Protein AF-J9GN64-F1 (afdb_monomer)

Sequence (47 aa):
MTDHTGIVQKCENSTVYTVEGNSGDTCRTKTYPVGSSVIYGYGIPAY

Structure (mmCIF, N/CA/C/O backbone):
data_AF-J9GN64-F1
#
_entry.id   AF-J9GN64-F1
#
loop_
_atom_site.group_PDB
_atom_site.id
_atom_site.type_symbol
_atom_site.label_atom_id
_atom_site.label_alt_id
_atom_site.label_comp_id
_atom_site.label_asym_id
_atom_site.label_entity_id
_atom_site.label_seq_id
_atom_site.pdbx_PDB_ins_code
_atom_site.Cartn_x
_atom_site.Cartn_y
_atom_site.Cartn_z
_atom_site.occupancy
_atom_site.B_iso_or_equiv
_atom_site.auth_seq_id
_atom_site.auth_comp_id
_atom_site.auth_asym_id
_atom_site.auth_atom_id
_atom_site.pdbx_PDB_model_num
ATOM 1 N N . MET A 1 1 ? -5.933 1.949 -16.566 1.00 64.88 1 MET A N 1
ATOM 2 C CA . MET A 1 1 ? -5.296 0.624 -16.399 1.00 64.88 1 MET A CA 1
ATOM 3 C C . MET A 1 1 ? -4.155 0.828 -15.422 1.00 64.88 1 MET A C 1
ATOM 5 O O . MET A 1 1 ? -3.453 1.816 -15.586 1.00 64.88 1 MET A O 1
ATOM 9 N N . THR A 1 2 ? -4.051 0.008 -14.380 1.00 84.25 2 THR A N 1
ATOM 10 C CA . THR A 1 2 ? -2.994 0.113 -13.360 1.00 84.25 2 THR A CA 1
ATOM 11 C C . THR A 1 2 ? -2.024 -1.049 -13.536 1.00 84.25 2 THR A C 1
ATOM 13 O O . THR A 1 2 ? -2.462 -2.169 -13.791 1.00 84.25 2 THR A O 1
ATOM 16 N N . ASP A 1 3 ? -0.731 -0.775 -13.436 1.00 91.06 3 ASP A N 1
ATOM 17 C CA . ASP A 1 3 ? 0.378 -1.738 -13.459 1.00 91.06 3 ASP A CA 1
ATOM 18 C C . ASP A 1 3 ? 1.050 -1.875 -12.083 1.00 91.06 3 ASP A C 1
ATOM 20 O O . ASP A 1 3 ? 1.949 -2.694 -11.894 1.00 91.06 3 ASP A O 1
ATOM 24 N N . HIS A 1 4 ? 0.592 -1.084 -11.112 1.00 92.69 4 HIS A N 1
ATOM 25 C CA . HIS A 1 4 ? 1.177 -0.991 -9.788 1.00 92.69 4 HIS A CA 1
ATOM 26 C C . HIS A 1 4 ? 0.349 -1.739 -8.746 1.00 92.69 4 HIS A C 1
ATOM 28 O O . HIS A 1 4 ? -0.884 -1.691 -8.751 1.00 92.69 4 HIS A O 1
ATOM 34 N N . THR A 1 5 ? 1.043 -2.396 -7.820 1.00 94.62 5 THR A N 1
ATOM 35 C CA . THR A 1 5 ? 0.457 -3.039 -6.643 1.00 94.62 5 THR A CA 1
ATOM 36 C C . THR A 1 5 ? 1.386 -2.876 -5.443 1.00 94.62 5 THR A C 1
ATOM 38 O O . THR A 1 5 ? 2.604 -2.759 -5.589 1.00 94.62 5 THR A O 1
ATOM 41 N N . GLY A 1 6 ? 0.812 -2.893 -4.244 1.00 95.50 6 GLY A N 1
ATOM 42 C CA . GLY A 1 6 ? 1.529 -2.764 -2.979 1.00 95.50 6 GLY A CA 1
ATOM 43 C C . GLY A 1 6 ? 0.985 -3.722 -1.927 1.00 95.50 6 GLY A C 1
ATOM 44 O O . GLY A 1 6 ? -0.110 -4.268 -2.071 1.00 95.50 6 GLY A O 1
ATOM 45 N N . ILE A 1 7 ? 1.748 -3.921 -0.853 1.00 97.12 7 ILE A N 1
ATOM 46 C CA . ILE A 1 7 ? 1.306 -4.711 0.301 1.00 97.12 7 ILE A CA 1
ATOM 47 C C . ILE A 1 7 ? 0.782 -3.751 1.362 1.00 97.12 7 ILE A C 1
ATOM 49 O O . ILE A 1 7 ? 1.512 -2.870 1.819 1.00 97.12 7 ILE A O 1
ATOM 53 N N . VAL A 1 8 ? -0.469 -3.939 1.783 1.00 97.62 8 VAL A N 1
ATOM 54 C CA . VAL A 1 8 ? -1.028 -3.216 2.930 1.00 97.62 8 VAL A CA 1
ATOM 55 C C . VAL A 1 8 ? -0.397 -3.761 4.208 1.00 97.62 8 VAL A C 1
ATOM 57 O O . VAL A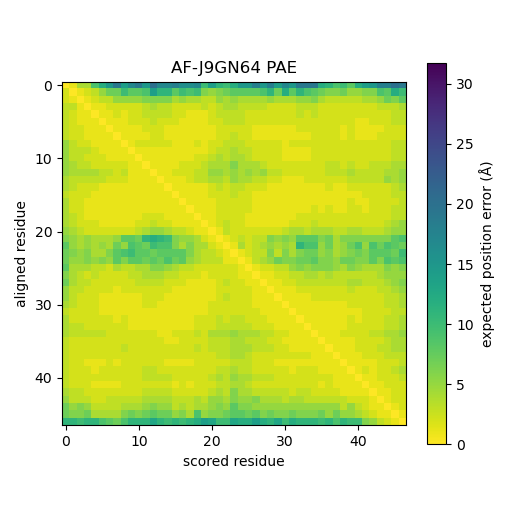 1 8 ? -0.522 -4.942 4.513 1.00 97.62 8 VAL A O 1
ATOM 60 N N . GLN A 1 9 ? 0.273 -2.894 4.965 1.00 97.75 9 GLN A N 1
ATOM 61 C CA . GLN A 1 9 ? 0.847 -3.246 6.266 1.00 97.75 9 GLN A CA 1
ATOM 62 C C . GLN A 1 9 ? -0.168 -3.076 7.396 1.00 97.75 9 GLN A C 1
ATOM 64 O O . GLN A 1 9 ? -0.214 -3.890 8.314 1.00 97.75 9 GLN A O 1
ATOM 69 N N . LYS A 1 10 ? -0.954 -1.993 7.348 1.00 97.69 10 LYS A N 1
ATOM 70 C CA . LYS A 1 10 ? -2.021 -1.693 8.310 1.00 97.69 10 LYS A CA 1
ATOM 71 C C . LYS A 1 10 ? -2.996 -0.654 7.755 1.00 97.69 10 LYS A C 1
ATOM 73 O O . LYS A 1 10 ? -2.668 0.086 6.827 1.00 97.69 10 LYS A O 1
ATOM 78 N N . CYS A 1 11 ? -4.169 -0.563 8.374 1.00 97.56 11 CYS A N 1
ATOM 79 C CA . CYS A 1 11 ? -5.130 0.517 8.172 1.00 97.56 11 CYS A CA 1
ATOM 80 C C . CYS A 1 11 ? -5.495 1.110 9.536 1.00 97.56 11 CYS A C 1
ATOM 82 O O . CYS A 1 11 ? -5.966 0.393 10.414 1.00 97.56 11 CYS A O 1
ATOM 84 N N . GLU A 1 12 ? -5.261 2.405 9.719 1.00 98.31 12 GLU A N 1
ATOM 85 C CA . GLU A 1 12 ? -5.447 3.096 10.997 1.00 98.31 12 GLU A CA 1
ATOM 86 C C . GLU A 1 12 ? -5.847 4.549 10.738 1.00 98.31 12 GLU A C 1
ATOM 88 O O . GLU A 1 12 ? -5.317 5.179 9.825 1.00 98.31 12 GLU A O 1
ATOM 93 N N . ASN A 1 13 ? -6.790 5.086 11.519 1.00 97.00 13 ASN A N 1
ATOM 94 C CA . ASN A 1 13 ? -7.242 6.482 11.423 1.00 97.00 13 ASN A CA 1
ATOM 95 C C . ASN A 1 13 ? -7.593 6.913 9.985 1.00 97.00 13 ASN A C 1
ATOM 97 O 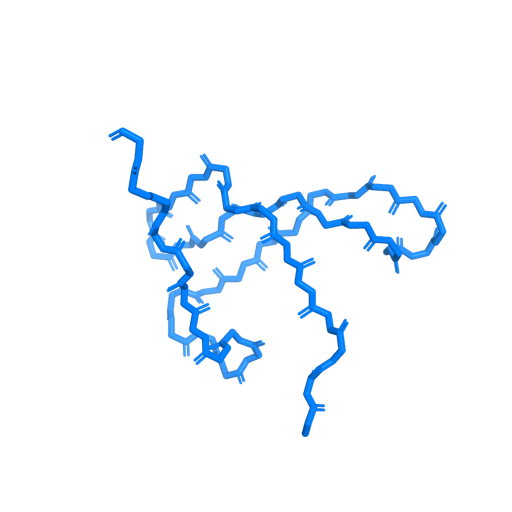O . ASN A 1 13 ? -7.134 7.946 9.499 1.00 97.00 13 ASN A O 1
ATOM 101 N N . SER A 1 14 ? -8.362 6.079 9.277 1.00 97.38 14 SER A N 1
ATOM 102 C CA . SER A 1 14 ? -8.742 6.296 7.870 1.00 97.38 14 SER A CA 1
ATOM 103 C C . SER A 1 14 ? -7.556 6.455 6.907 1.00 97.38 14 SER A C 1
ATOM 105 O O . SER A 1 14 ? -7.703 7.033 5.830 1.00 97.38 14 SER A O 1
ATOM 107 N N . THR A 1 15 ? -6.392 5.913 7.270 1.00 98.38 15 THR A N 1
ATOM 108 C CA . THR A 1 15 ? -5.177 5.892 6.454 1.00 98.38 15 THR A CA 1
ATOM 109 C C . THR A 1 15 ? -4.725 4.454 6.224 1.00 98.38 15 THR A C 1
ATOM 111 O O . THR A 1 15 ? -4.571 3.671 7.161 1.00 98.38 15 THR A O 1
ATOM 114 N N . VAL A 1 16 ? -4.478 4.113 4.964 1.00 98.38 16 VAL A N 1
ATOM 115 C CA . VAL A 1 16 ? -3.881 2.847 4.545 1.00 98.38 16 VAL A CA 1
ATOM 116 C C . VAL A 1 16 ? -2.379 3.035 4.419 1.00 98.38 16 VAL A C 1
ATOM 118 O O . VAL A 1 16 ? -1.914 3.912 3.692 1.00 98.38 16 VAL A O 1
ATOM 121 N N . TYR A 1 17 ? -1.627 2.195 5.121 1.00 98.38 17 TYR A N 1
ATOM 122 C CA . TYR A 1 17 ? -0.171 2.164 5.090 1.00 98.38 17 TYR A CA 1
ATOM 123 C C . TYR A 1 17 ? 0.270 0.999 4.217 1.00 98.38 17 TYR A C 1
ATOM 125 O O . TYR A 1 17 ? -0.153 -0.141 4.425 1.00 98.38 17 TYR A O 1
ATOM 133 N N . THR A 1 18 ? 1.129 1.286 3.249 1.00 97.81 18 THR A N 1
ATOM 134 C CA . THR A 1 18 ? 1.597 0.319 2.258 1.00 97.81 18 THR A CA 1
ATOM 135 C C . THR A 1 18 ? 3.115 0.270 2.236 1.00 97.81 18 THR A C 1
ATOM 137 O O . THR A 1 18 ? 3.774 1.276 2.503 1.00 97.81 18 THR A O 1
ATOM 140 N N . VAL A 1 19 ? 3.668 -0.888 1.886 1.00 97.75 19 VAL A N 1
ATOM 141 C CA . VAL A 1 19 ? 5.028 -0.990 1.347 1.00 97.75 19 VAL A CA 1
ATOM 142 C C . VAL A 1 19 ? 4.912 -1.283 -0.133 1.00 97.75 19 VAL A C 1
ATOM 144 O O . VAL A 1 19 ? 4.241 -2.234 -0.543 1.00 97.75 19 VAL A O 1
ATOM 147 N N . GLU A 1 20 ? 5.573 -0.449 -0.925 1.00 97.00 20 GLU A N 1
ATOM 148 C CA . GLU A 1 20 ? 5.506 -0.495 -2.376 1.00 97.00 20 GLU A CA 1
ATOM 149 C C . GLU A 1 20 ? 6.913 -0.481 -2.969 1.00 97.00 20 GLU A C 1
ATOM 151 O O . GLU A 1 20 ? 7.791 0.264 -2.520 1.00 97.00 20 GLU A O 1
ATOM 156 N N . GLY A 1 21 ? 7.125 -1.313 -3.989 1.00 93.88 21 GLY A N 1
ATOM 157 C CA . GLY A 1 21 ? 8.325 -1.278 -4.819 1.00 93.88 21 GLY A CA 1
ATOM 158 C C . GLY A 1 21 ? 8.273 -0.148 -5.848 1.00 93.88 21 GLY A C 1
ATOM 159 O O . GLY A 1 21 ? 7.325 0.639 -5.879 1.00 93.88 21 GLY A O 1
ATOM 160 N N . ASN A 1 22 ? 9.312 -0.072 -6.685 1.00 85.19 22 ASN A N 1
ATOM 161 C CA . ASN A 1 22 ? 9.417 0.866 -7.811 1.00 85.19 22 ASN A CA 1
ATOM 162 C C . ASN A 1 22 ? 9.115 2.339 -7.447 1.00 85.19 22 ASN A C 1
ATOM 164 O O . ASN A 1 22 ? 8.687 3.145 -8.268 1.00 85.19 22 ASN A O 1
ATOM 168 N N . SER A 1 23 ? 9.325 2.716 -6.183 1.00 80.06 23 SER A N 1
ATOM 169 C CA . SER A 1 23 ? 9.079 4.072 -5.692 1.00 80.06 23 SER A CA 1
ATOM 170 C C . SER A 1 23 ? 10.374 4.875 -5.781 1.00 80.06 23 SER A C 1
ATOM 172 O O . SER A 1 23 ? 10.946 5.278 -4.769 1.00 80.06 23 SER A O 1
ATOM 174 N N . GLY A 1 24 ? 10.861 5.041 -7.015 1.00 83.44 24 GLY A N 1
ATOM 175 C CA . GLY A 1 24 ? 12.217 5.508 -7.317 1.00 83.44 24 GLY A CA 1
ATOM 176 C C . GLY A 1 24 ? 13.240 4.389 -7.120 1.00 83.44 24 GLY A C 1
ATOM 177 O O . GLY A 1 24 ? 14.109 4.514 -6.256 1.00 83.44 24 GLY A O 1
ATOM 178 N N . ASP A 1 25 ? 13.047 3.269 -7.829 1.00 91.25 25 ASP A N 1
ATOM 179 C CA . ASP A 1 25 ? 13.900 2.064 -7.834 1.00 91.25 25 ASP A CA 1
ATOM 180 C C . ASP A 1 25 ? 14.220 1.469 -6.454 1.00 91.25 25 ASP A C 1
ATOM 182 O O . ASP A 1 25 ? 15.208 0.769 -6.249 1.00 91.25 25 ASP A O 1
ATOM 186 N N . THR A 1 26 ? 13.363 1.749 -5.474 1.00 93.75 26 THR A N 1
ATOM 187 C CA . THR A 1 26 ? 13.531 1.333 -4.081 1.00 93.75 26 THR A CA 1
ATOM 188 C C . THR A 1 26 ? 12.182 0.984 -3.462 1.00 93.75 26 THR A C 1
ATOM 190 O O . THR A 1 26 ? 11.136 1.481 -3.893 1.00 93.75 26 THR A O 1
ATOM 193 N N . CYS A 1 27 ? 12.202 0.126 -2.441 1.00 95.38 27 CYS A N 1
ATOM 194 C CA . CYS A 1 27 ? 11.034 -0.133 -1.604 1.00 95.38 27 CYS A CA 1
ATOM 195 C C . CYS A 1 27 ? 10.824 1.040 -0.646 1.00 95.38 27 CYS A C 1
ATOM 197 O O . CYS A 1 27 ? 11.761 1.450 0.043 1.00 95.38 27 CYS A O 1
ATOM 199 N N . ARG A 1 28 ? 9.601 1.570 -0.583 1.00 96.00 28 ARG A N 1
ATOM 200 C CA . ARG A 1 28 ? 9.251 2.677 0.318 1.00 96.00 28 ARG A CA 1
ATOM 201 C C . ARG A 1 28 ? 7.882 2.467 0.940 1.00 96.00 28 ARG A C 1
ATOM 203 O O . ARG A 1 28 ? 7.007 1.833 0.353 1.00 96.00 28 ARG A O 1
ATOM 210 N N . THR A 1 29 ? 7.697 3.044 2.122 1.00 96.69 29 THR A N 1
ATOM 211 C CA . THR A 1 29 ? 6.372 3.167 2.723 1.00 96.69 29 THR A CA 1
ATOM 212 C C . THR A 1 29 ? 5.621 4.315 2.068 1.00 96.69 29 THR A C 1
ATOM 214 O O . THR A 1 29 ? 6.175 5.404 1.896 1.00 96.69 29 THR A O 1
ATOM 217 N N . LYS A 1 30 ? 4.348 4.090 1.752 1.00 96.25 30 LYS A N 1
ATOM 218 C CA . LYS A 1 30 ? 3.421 5.146 1.346 1.00 96.25 30 LYS A CA 1
ATOM 219 C C . LYS A 1 30 ? 2.134 5.076 2.140 1.00 96.25 30 LYS A C 1
ATOM 221 O O . LYS A 1 30 ? 1.751 4.023 2.656 1.00 96.25 30 LYS A O 1
ATOM 226 N N . THR A 1 31 ? 1.469 6.217 2.224 1.00 97.75 31 THR A N 1
ATOM 227 C CA . THR A 1 31 ? 0.187 6.358 2.899 1.00 97.75 31 THR A CA 1
ATOM 228 C C . THR A 1 31 ? -0.847 6.932 1.953 1.00 97.75 31 THR A C 1
ATOM 230 O O . THR A 1 31 ? -0.560 7.814 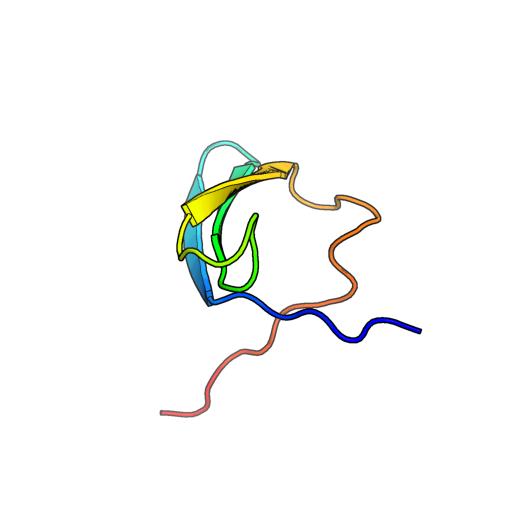1.144 1.00 97.75 31 THR A O 1
ATOM 233 N N . TYR A 1 32 ? -2.066 6.425 2.080 1.00 97.62 32 TYR A N 1
ATOM 234 C CA . TYR A 1 32 ? -3.208 6.862 1.293 1.00 97.62 32 TYR A CA 1
ATOM 235 C C . TYR A 1 32 ? -4.427 6.995 2.200 1.00 97.62 32 TYR A C 1
ATOM 237 O O . TYR A 1 32 ? -4.590 6.178 3.108 1.00 97.62 32 TYR A O 1
ATOM 245 N N . PRO A 1 33 ? -5.314 7.973 1.970 1.00 98.19 33 PRO A N 1
ATOM 246 C CA . PRO A 1 33 ? -6.603 7.983 2.645 1.00 98.19 33 PRO A CA 1
ATOM 247 C C .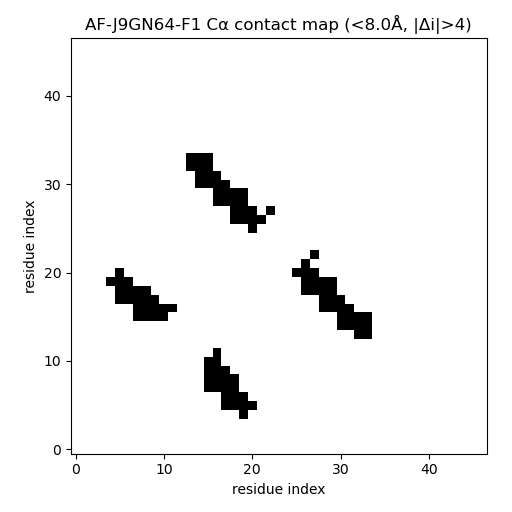 PRO A 1 33 ? -7.428 6.756 2.229 1.00 98.19 33 PRO A C 1
ATOM 249 O 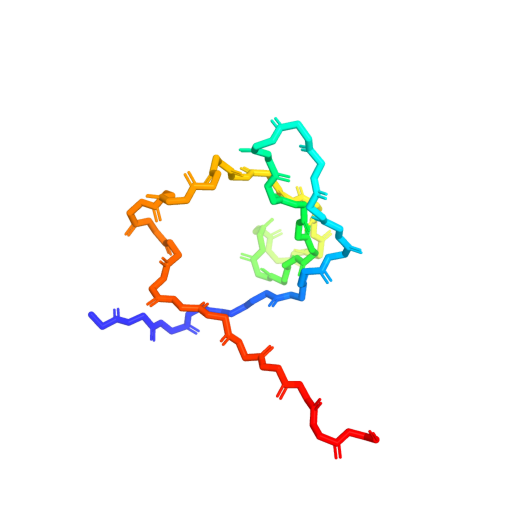O . PRO A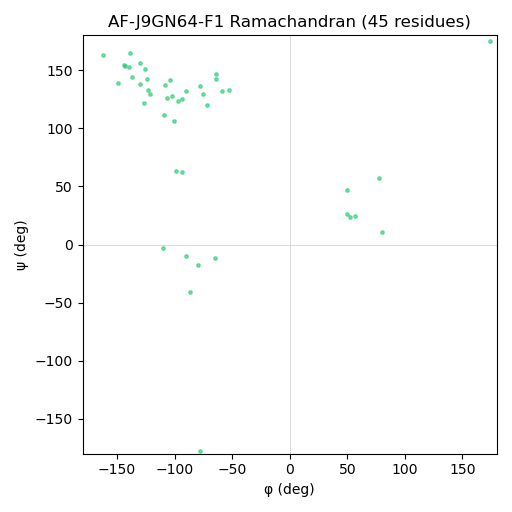 1 33 ? -7.363 6.301 1.084 1.00 98.19 33 PRO A O 1
ATOM 252 N N . VAL A 1 34 ? -8.234 6.223 3.145 1.00 97.50 34 VAL A N 1
ATOM 253 C CA . VAL A 1 34 ? -9.240 5.205 2.809 1.00 97.50 34 VAL A CA 1
ATOM 254 C C . VAL A 1 34 ? -10.202 5.784 1.766 1.00 97.50 34 VAL A C 1
ATOM 256 O O . VAL A 1 34 ? -10.675 6.909 1.907 1.00 97.50 34 VAL A O 1
ATOM 259 N N . GLY A 1 35 ? -10.464 5.026 0.697 1.00 96.00 35 GLY A N 1
ATOM 260 C CA . GLY A 1 35 ? -11.258 5.496 -0.445 1.00 96.00 35 GLY A CA 1
ATOM 261 C C . GLY A 1 35 ? -10.488 6.374 -1.437 1.00 96.00 35 GLY A C 1
ATOM 262 O O . GLY A 1 35 ? -11.101 6.982 -2.312 1.00 96.00 35 GLY A O 1
ATOM 263 N N . SER A 1 36 ? -9.157 6.458 -1.320 1.00 96.94 36 SER A N 1
ATOM 264 C CA . SER A 1 36 ? -8.321 7.137 -2.312 1.00 96.94 36 SER A CA 1
ATOM 265 C C . SER A 1 36 ? -8.592 6.613 -3.724 1.00 96.94 36 SER A C 1
ATOM 267 O O . SER A 1 36 ? -8.576 5.406 -3.957 1.00 96.94 36 SER A O 1
ATOM 269 N N . SER A 1 37 ? -8.761 7.523 -4.686 1.00 96.38 37 SER A N 1
ATOM 270 C CA . SER A 1 37 ? -9.034 7.188 -6.089 1.00 96.38 37 SER A CA 1
ATOM 271 C C . SER A 1 37 ? -7.891 6.456 -6.800 1.00 96.38 37 SER A C 1
ATOM 273 O O . SER A 1 37 ? -8.092 5.950 -7.901 1.00 96.38 37 SER A O 1
ATOM 275 N N . VAL A 1 38 ? -6.697 6.392 -6.197 1.00 95.12 38 VAL A N 1
ATOM 276 C CA . VAL A 1 38 ? -5.553 5.647 -6.746 1.00 95.12 38 VAL A CA 1
ATOM 277 C C . VAL A 1 38 ? -5.488 4.195 -6.265 1.00 95.12 38 VAL A C 1
ATOM 279 O O . VAL A 1 38 ? -4.718 3.417 -6.822 1.00 95.12 38 VAL A O 1
ATOM 282 N N . ILE A 1 39 ? -6.301 3.807 -5.275 1.00 96.31 39 ILE A N 1
ATOM 283 C CA . ILE A 1 39 ? -6.446 2.410 -4.854 1.00 96.31 39 ILE A CA 1
ATOM 284 C C . ILE A 1 39 ? -7.727 1.856 -5.473 1.00 96.31 39 ILE A C 1
ATOM 286 O O . ILE A 1 39 ? -8.835 2.165 -5.046 1.00 96.31 39 ILE A O 1
ATOM 290 N N . TYR A 1 40 ? -7.562 1.006 -6.480 1.00 95.88 40 TYR A N 1
ATOM 291 C CA . TYR A 1 40 ? -8.677 0.438 -7.243 1.00 95.88 40 TYR A CA 1
ATOM 292 C C . TYR A 1 40 ? -9.357 -0.737 -6.528 1.00 95.88 40 TYR A C 1
ATOM 294 O O . TYR A 1 40 ? -10.480 -1.100 -6.868 1.00 95.88 40 TYR A O 1
ATOM 302 N N . GLY A 1 41 ? -8.691 -1.341 -5.543 1.00 95.69 41 GLY A N 1
ATOM 303 C CA . GLY A 1 41 ? -9.227 -2.443 -4.756 1.00 95.69 41 GLY A CA 1
ATOM 304 C C . GLY A 1 41 ? -8.197 -3.029 -3.797 1.00 95.69 41 GLY A C 1
ATOM 305 O O . GLY A 1 41 ? -7.025 -2.654 -3.818 1.00 95.69 41 GLY A O 1
ATOM 306 N N . TYR A 1 42 ? -8.649 -3.970 -2.971 1.00 95.88 42 TYR A N 1
ATOM 307 C CA . TYR A 1 42 ? -7.818 -4.716 -2.029 1.00 95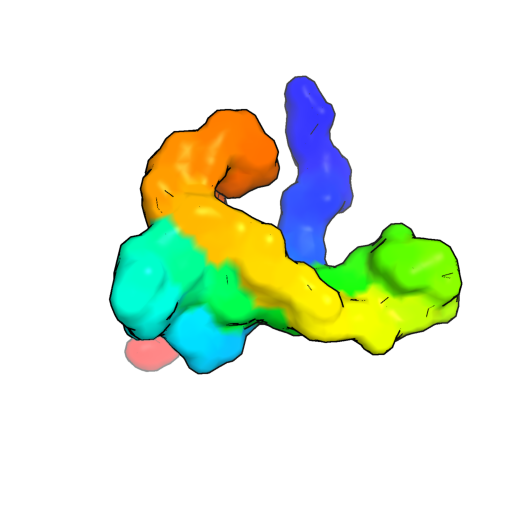.88 42 TYR A CA 1
ATOM 308 C C . TYR A 1 42 ? -7.959 -6.214 -2.300 1.00 95.88 42 TYR A C 1
ATOM 310 O O . TYR A 1 42 ? -9.074 -6.716 -2.437 1.00 95.88 42 TYR A O 1
ATOM 318 N N . GLY A 1 43 ? -6.835 -6.927 -2.358 1.00 95.19 43 GLY A N 1
ATOM 319 C CA . GLY A 1 43 ? -6.819 -8.388 -2.364 1.00 95.19 43 GLY A CA 1
ATOM 320 C C . GLY A 1 43 ? -6.748 -8.923 -0.937 1.00 95.19 43 GLY A C 1
ATOM 321 O O . GLY A 1 43 ? -5.915 -8.465 -0.158 1.00 95.19 43 GLY A O 1
ATOM 322 N N . ILE A 1 44 ? -7.601 -9.890 -0.599 1.00 94.75 44 ILE A N 1
ATOM 323 C CA . ILE A 1 44 ? -7.581 -10.580 0.697 1.00 94.75 44 ILE A CA 1
ATOM 324 C C . ILE A 1 44 ? -7.079 -12.008 0.450 1.00 94.75 44 ILE A C 1
ATOM 326 O O . ILE A 1 44 ? -7.778 -12.775 -0.215 1.00 94.75 44 ILE A O 1
ATOM 330 N N . PRO A 1 45 ? -5.872 -12.372 0.916 1.00 91.19 45 PRO A N 1
ATOM 331 C CA . PRO A 1 45 ? -5.363 -13.730 0.757 1.00 91.19 45 PRO A CA 1
ATOM 332 C C . PRO A 1 45 ? -6.224 -14.754 1.517 1.00 91.19 45 PRO A C 1
ATOM 334 O O . PRO A 1 45 ? -6.684 -14.478 2.621 1.00 91.19 45 PRO A O 1
ATOM 337 N N . ALA A 1 46 ? -6.411 -15.941 0.938 1.00 94.94 46 ALA A N 1
ATOM 338 C CA . ALA A 1 46 ? -7.152 -17.054 1.537 1.00 94.94 46 ALA A CA 1
ATOM 339 C C . ALA A 1 46 ? -6.192 -18.072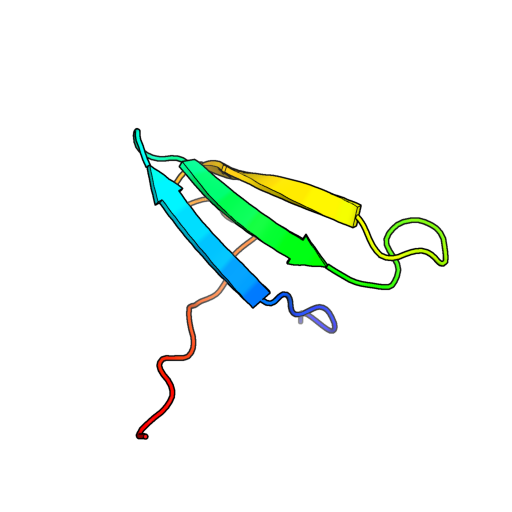 2.182 1.00 94.94 46 ALA A C 1
ATOM 341 O O . ALA A 1 46 ? -6.065 -19.195 1.694 1.00 94.94 46 ALA A O 1
ATOM 342 N N . TYR A 1 47 ? -5.451 -17.637 3.205 1.00 86.88 47 TYR A N 1
ATOM 343 C CA . TYR A 1 47 ? -4.581 -18.505 4.010 1.00 86.88 47 TYR A CA 1
ATOM 344 C C . TYR A 1 47 ? -5.317 -19.122 5.202 1.00 86.88 47 TYR A C 1
ATOM 346 O O . TYR A 1 47 ? -6.312 -18.519 5.668 1.00 86.88 47 TYR A O 1
#

Nearest PDB structures (foldseek):
  3lhc-assembly1_A-2  TM=6.604E-01  e=1.078E+00  Nostoc ellipsosporum
  8bvc-assembly1_A  TM=5.105E-01  e=5.970E+00  Metridium senile
  1h9r-assembly1_A  TM=5.138E-01  e=5.603E+00  Escherichia coli

pLDDT: mean 94.15, std 6.04, range [64.88, 98.38]

Secondary structure (DSSP, 8-state):
------EEEEEETTEEEEEES-SSSS-EEEEEETT-TT---------

Foldseek 3Di:
DDPFDWAFPDADPQKTWTFGAPPVNGTDIDIDGNVHPVDPDDDDDPD

Mean predicted aligned error: 3.09 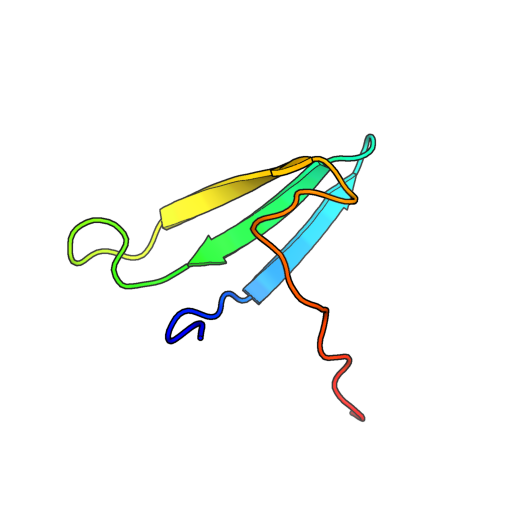Å

Radius of gyration: 11.06 Å; Cα contacts (8 Å, |Δi|>4): 52; chains: 1; bounding box: 25×26×28 Å

Organism: NCBI:txid749906

Solvent-accessible surface area (backbone atoms only — not comparable to full-atom values): 3235 Å² total; per-residue (Å²): 138,82,94,79,77,66,46,77,77,49,75,56,94,63,30,38,35,29,46,27,61,74,62,81,88,33,78,40,77,47,77,42,54,67,86,37,89,87,61,89,76,83,88,79,83,92,124